Protein AF-A0A5B7TI43-F1 (afdb_monomer_lite)

Radius of gyration: 12.08 Å; chains: 1; bounding box: 28×14×34 Å

Foldseek 3Di:
DLVVLVVQLLVLLLQLLVCVVCVVVDDPVSNVVSVVSNVVSVVVCVVVPVPPPVVVNPVVSPD

Sequence (63 aa):
MYSDIYKKVKMAQRFYYLAIKFEDRLPKSTVKFAKEICDVYTKMAKDINIELTKAELSKEILK

pLDDT: mean 79.3, std 17.88, range [34.81, 96.12]

Structure (mmCIF, N/CA/C/O backbone):
data_AF-A0A5B7TI43-F1
#
_entry.id   AF-A0A5B7TI43-F1
#
loop_
_atom_site.group_PDB
_atom_site.id
_atom_site.type_symbol
_atom_site.label_atom_id
_atom_site.label_alt_id
_atom_site.label_comp_id
_atom_site.label_asym_id
_atom_site.label_entity_id
_atom_site.label_seq_id
_atom_site.pdbx_PDB_ins_code
_atom_site.Cartn_x
_atom_site.Cartn_y
_atom_site.Cartn_z
_atom_site.occupancy
_atom_site.B_iso_or_equiv
_atom_site.auth_seq_id
_atom_site.auth_comp_id
_atom_site.auth_asym_id
_atom_site.auth_atom_id
_atom_site.pdbx_PDB_model_num
ATOM 1 N N . MET A 1 1 ? 7.028 9.627 -18.956 1.00 54.00 1 MET A N 1
ATOM 2 C CA . MET A 1 1 ? 6.088 8.490 -18.839 1.00 54.00 1 MET A CA 1
ATOM 3 C C . MET A 1 1 ? 6.314 7.673 -17.563 1.00 54.00 1 MET A C 1
ATOM 5 O O . MET A 1 1 ? 5.429 7.673 -16.722 1.00 54.00 1 MET A O 1
ATOM 9 N N . TYR A 1 2 ? 7.494 7.075 -17.333 1.00 58.28 2 TYR A N 1
ATOM 10 C CA . TYR A 1 2 ? 7.787 6.317 -16.093 1.00 58.28 2 TYR A CA 1
ATOM 11 C C . TYR A 1 2 ? 7.715 7.152 -14.792 1.00 58.28 2 TYR A C 1
ATOM 13 O O . TYR A 1 2 ? 7.279 6.660 -13.754 1.00 58.28 2 TYR A O 1
ATOM 21 N N . SER A 1 3 ? 8.060 8.443 -14.875 1.00 67.00 3 SER A N 1
ATOM 22 C CA . SER A 1 3 ? 7.978 9.421 -13.773 1.00 67.00 3 SER A CA 1
ATOM 23 C C . SER A 1 3 ? 6.584 9.526 -13.133 1.00 67.00 3 SER A C 1
ATOM 25 O O . SER A 1 3 ? 6.474 9.641 -11.912 1.00 67.00 3 SER A O 1
ATOM 27 N N . ASP A 1 4 ? 5.506 9.428 -13.918 1.00 81.75 4 ASP A N 1
ATOM 28 C CA . ASP A 1 4 ? 4.151 9.611 -13.384 1.00 81.75 4 ASP A CA 1
ATOM 29 C C . ASP A 1 4 ? 3.646 8.381 -12.636 1.00 81.75 4 ASP A C 1
ATOM 31 O O . ASP A 1 4 ? 2.975 8.513 -11.614 1.00 81.75 4 ASP A O 1
ATOM 35 N N . ILE A 1 5 ? 4.003 7.179 -13.093 1.00 82.19 5 ILE A N 1
ATOM 36 C CA . ILE A 1 5 ? 3.622 5.938 -12.408 1.00 82.19 5 ILE A CA 1
ATOM 37 C C . ILE A 1 5 ? 4.387 5.820 -11.090 1.00 82.19 5 ILE A C 1
ATOM 39 O O . ILE A 1 5 ? 3.778 5.535 -10.062 1.00 82.19 5 ILE A O 1
ATOM 43 N N . TYR A 1 6 ? 5.677 6.169 -11.078 1.00 82.31 6 TYR A N 1
ATOM 44 C CA . TYR A 1 6 ? 6.466 6.244 -9.846 1.00 82.31 6 TYR A CA 1
ATOM 45 C C . TYR A 1 6 ? 5.837 7.189 -8.805 1.00 82.31 6 TYR A C 1
ATOM 47 O O . TYR A 1 6 ? 5.653 6.814 -7.645 1.00 82.31 6 TYR A O 1
ATOM 55 N N . LYS A 1 7 ? 5.431 8.399 -9.220 1.00 85.19 7 LYS A N 1
ATOM 56 C CA . LYS A 1 7 ? 4.741 9.361 -8.340 1.00 85.19 7 LYS A CA 1
ATOM 57 C C . LYS A 1 7 ? 3.424 8.808 -7.798 1.00 85.19 7 LYS A C 1
ATOM 59 O O . LYS A 1 7 ? 3.158 8.947 -6.605 1.00 85.19 7 LYS A O 1
ATOM 64 N N . LYS A 1 8 ? 2.619 8.162 -8.649 1.00 88.50 8 LYS A N 1
ATOM 65 C CA . LYS A 1 8 ? 1.345 7.548 -8.244 1.00 88.50 8 LYS A CA 1
ATOM 66 C C . LYS A 1 8 ? 1.551 6.429 -7.228 1.00 88.50 8 LYS A C 1
ATOM 68 O O . LYS A 1 8 ? 0.824 6.385 -6.241 1.00 88.50 8 LYS A O 1
ATOM 73 N N . VAL A 1 9 ? 2.575 5.592 -7.402 1.00 87.81 9 VAL A N 1
ATOM 74 C CA . VAL A 1 9 ? 2.898 4.532 -6.435 1.00 87.81 9 VAL A CA 1
ATOM 75 C C . VAL A 1 9 ? 3.314 5.120 -5.091 1.00 87.81 9 VAL A C 1
ATOM 77 O O . VAL A 1 9 ? 2.759 4.730 -4.066 1.00 87.81 9 VAL A O 1
ATOM 80 N N . LYS A 1 10 ? 4.218 6.108 -5.082 1.00 85.62 10 LYS A N 1
ATOM 81 C CA . LYS A 1 10 ? 4.616 6.789 -3.839 1.00 85.62 10 LYS A CA 1
ATOM 82 C C . LYS A 1 10 ? 3.424 7.417 -3.120 1.00 85.62 10 LYS A C 1
ATOM 84 O O . LYS A 1 10 ? 3.298 7.295 -1.904 1.00 85.62 10 LYS A O 1
ATOM 89 N N . MET A 1 11 ? 2.538 8.078 -3.861 1.00 90.12 11 MET A N 1
ATOM 90 C CA . MET A 1 11 ? 1.342 8.696 -3.292 1.00 90.12 11 MET A CA 1
ATOM 91 C C . MET A 1 11 ? 0.388 7.649 -2.706 1.00 90.12 11 MET A C 1
ATOM 93 O O . MET A 1 11 ? -0.093 7.824 -1.590 1.00 90.12 11 MET A O 1
ATOM 97 N N . ALA A 1 12 ? 0.172 6.541 -3.415 1.00 91.12 12 ALA A N 1
ATOM 98 C CA . ALA A 1 12 ? -0.672 5.438 -2.967 1.00 91.12 12 ALA A CA 1
ATOM 99 C C . ALA A 1 12 ? -0.145 4.774 -1.686 1.00 91.12 12 ALA A C 1
ATOM 101 O O . ALA A 1 12 ? -0.905 4.522 -0.754 1.00 91.12 12 ALA A O 1
ATOM 102 N N . GLN A 1 13 ? 1.167 4.560 -1.602 1.00 88.00 13 GLN A N 1
ATOM 103 C CA . GLN A 1 13 ? 1.809 3.998 -0.415 1.00 88.00 13 GLN A CA 1
ATOM 104 C C . GLN A 1 13 ? 1.726 4.928 0.792 1.00 88.00 13 GLN A C 1
ATOM 106 O O . GLN A 1 13 ? 1.389 4.480 1.885 1.00 88.00 13 GLN A O 1
ATOM 111 N N . ARG A 1 14 ? 1.984 6.230 0.601 1.00 90.06 14 ARG A N 1
ATOM 112 C CA . ARG A 1 14 ? 1.818 7.233 1.666 1.00 90.06 14 ARG A CA 1
ATOM 113 C C . ARG A 1 14 ? 0.370 7.310 2.137 1.00 90.06 14 ARG A C 1
ATOM 115 O O . ARG A 1 14 ? 0.129 7.393 3.337 1.00 90.06 14 ARG A O 1
ATOM 122 N N . PHE A 1 15 ? -0.585 7.258 1.211 1.00 91.62 15 PHE A N 1
ATOM 123 C CA . PHE A 1 15 ? -2.003 7.250 1.552 1.00 91.62 15 PHE A CA 1
ATOM 124 C C . PHE A 1 15 ? -2.369 6.021 2.387 1.00 91.62 15 PHE A C 1
ATOM 126 O O . PHE A 1 15 ? -2.987 6.170 3.437 1.00 91.62 15 PHE A O 1
ATOM 133 N N . TYR A 1 16 ? -1.922 4.829 1.982 1.00 93.19 16 TYR A N 1
ATOM 134 C CA . TYR A 1 16 ? -2.160 3.610 2.751 1.00 93.19 16 TYR A CA 1
ATOM 135 C C . TYR A 1 16 ? -1.507 3.648 4.135 1.00 93.19 16 TYR A C 1
ATOM 137 O O . TYR A 1 16 ? -2.153 3.311 5.125 1.00 93.19 16 TYR A O 1
ATOM 145 N N . TYR A 1 17 ? -0.271 4.140 4.228 1.00 91.12 17 TYR A N 1
ATOM 146 C CA . TYR A 1 17 ? 0.398 4.326 5.512 1.00 91.12 17 TYR A CA 1
ATOM 147 C C . TYR A 1 17 ? -0.384 5.248 6.451 1.00 91.12 17 TYR A C 1
ATOM 149 O O . TYR A 1 17 ? -0.624 4.889 7.602 1.00 91.12 17 TYR A O 1
ATOM 157 N N . LEU A 1 18 ? -0.814 6.418 5.967 1.00 92.38 18 LEU A N 1
ATOM 158 C CA . LEU A 1 18 ? -1.612 7.347 6.767 1.00 92.38 18 LEU A CA 1
ATOM 15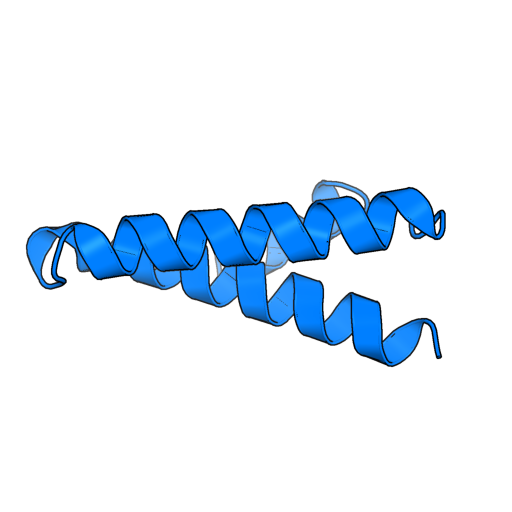9 C C . LEU A 1 18 ? -2.958 6.731 7.162 1.00 92.38 18 LEU A C 1
ATOM 161 O O . LEU A 1 18 ? -3.400 6.922 8.292 1.00 92.38 18 LEU A O 1
ATOM 165 N N . ALA A 1 19 ? -3.583 5.965 6.267 1.00 92.56 19 ALA A N 1
ATOM 166 C CA . ALA A 1 19 ? -4.839 5.288 6.556 1.00 92.56 19 ALA A CA 1
ATOM 167 C C . ALA A 1 19 ? -4.694 4.257 7.686 1.00 92.56 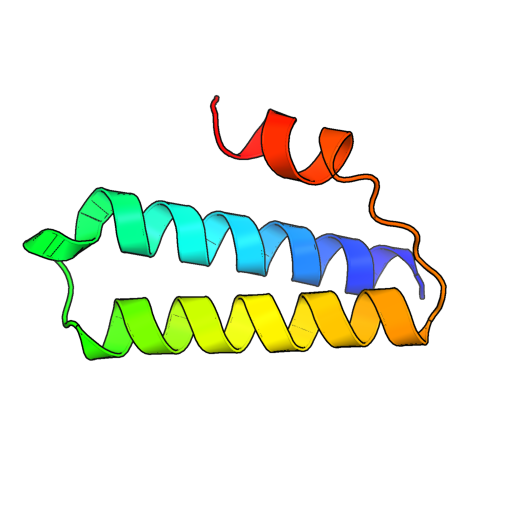19 ALA A C 1
ATOM 169 O O . ALA A 1 19 ? -5.549 4.221 8.562 1.00 92.56 19 ALA A O 1
ATOM 170 N N . ILE A 1 20 ? -3.602 3.481 7.712 1.00 93.00 20 ILE A N 1
ATOM 171 C CA . ILE A 1 20 ? -3.289 2.573 8.830 1.00 93.00 20 ILE A CA 1
ATOM 172 C C . ILE A 1 20 ? -2.980 3.371 10.101 1.00 93.00 20 ILE A C 1
ATOM 174 O O . ILE A 1 20 ? -3.523 3.089 11.161 1.00 93.00 20 ILE A O 1
ATOM 178 N N . LYS A 1 21 ? -2.134 4.406 10.005 1.00 93.19 21 LYS A N 1
ATOM 179 C CA . LYS A 1 21 ? -1.722 5.225 11.159 1.00 93.19 21 LYS A CA 1
ATOM 180 C C . LYS A 1 21 ? -2.906 5.869 11.888 1.00 93.19 21 LYS A C 1
ATOM 182 O O . LYS A 1 21 ? -2.820 6.121 13.087 1.00 93.19 21 LYS A O 1
ATOM 187 N N . PHE A 1 22 ? -3.986 6.158 11.169 1.00 93.94 22 PHE A N 1
ATOM 188 C CA . PHE A 1 22 ? -5.202 6.757 11.709 1.00 93.94 22 PHE A CA 1
ATOM 189 C C . PHE A 1 22 ? -6.412 5.817 11.623 1.00 93.94 22 PHE A C 1
ATOM 191 O O .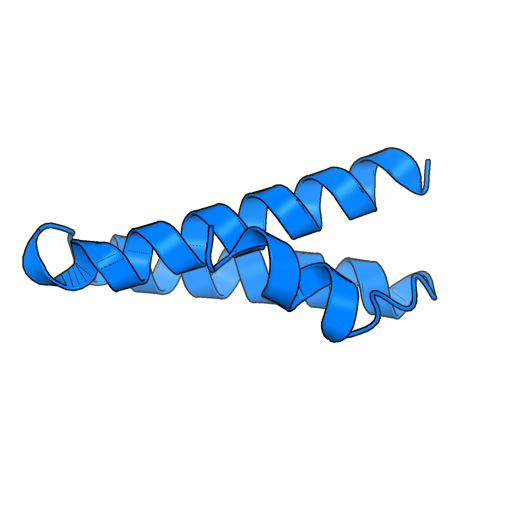 PHE A 1 22 ? -7.541 6.306 11.605 1.00 93.94 22 PHE A O 1
ATOM 198 N N . GLU A 1 23 ? -6.212 4.496 11.578 1.00 93.12 23 GLU A N 1
ATOM 199 C CA . GLU A 1 23 ? -7.301 3.535 11.350 1.00 93.12 23 GLU A CA 1
ATOM 200 C C . GLU A 1 23 ? -8.419 3.621 12.396 1.00 93.12 23 GLU A C 1
ATOM 202 O O . GLU A 1 23 ? -9.590 3.550 12.037 1.00 93.12 23 GLU A O 1
ATOM 207 N N . ASP A 1 24 ? -8.081 3.901 13.657 1.00 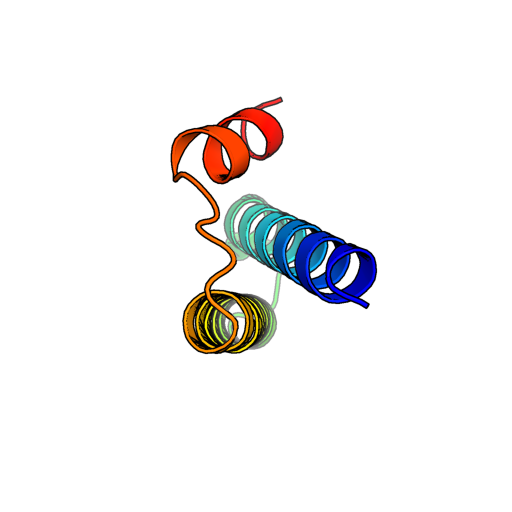94.25 24 ASP A N 1
ATOM 208 C CA . ASP A 1 24 ? -9.056 4.086 14.742 1.00 94.25 24 ASP A CA 1
ATOM 209 C C . ASP A 1 24 ? -9.936 5.333 14.565 1.00 94.25 24 ASP A C 1
ATOM 211 O O . ASP A 1 24 ? -10.998 5.458 15.173 1.00 94.25 24 ASP A O 1
ATOM 215 N N . ARG A 1 25 ? -9.484 6.291 13.748 1.00 96.12 25 ARG A N 1
ATOM 216 C CA . ARG A 1 25 ? -10.160 7.572 13.482 1.00 96.12 25 ARG A CA 1
ATOM 217 C C . ARG A 1 25 ? -10.793 7.623 12.095 1.00 96.12 25 ARG A C 1
ATOM 219 O O . ARG A 1 25 ? -11.395 8.636 11.741 1.00 96.12 25 ARG A O 1
ATOM 226 N N . LEU A 1 26 ? -10.637 6.569 11.300 1.00 94.19 26 LEU A N 1
ATOM 227 C CA . LEU A 1 26 ? -11.116 6.492 9.930 1.00 94.19 26 LEU A CA 1
ATOM 228 C C . LEU A 1 26 ? -12.143 5.366 9.786 1.00 94.19 26 LEU A C 1
ATOM 230 O O . LEU A 1 26 ? -12.053 4.333 10.446 1.00 94.19 26 LEU A O 1
ATOM 234 N N . PRO A 1 27 ? -13.115 5.505 8.870 1.00 96.06 27 PRO A N 1
ATOM 235 C CA . PRO A 1 27 ? -13.943 4.376 8.482 1.00 96.06 27 PRO A CA 1
ATOM 236 C C . PRO A 1 27 ? -13.076 3.211 7.991 1.00 96.06 27 PRO A C 1
ATOM 238 O O . PRO A 1 27 ? -12.164 3.402 7.183 1.00 96.06 27 PRO A O 1
ATOM 241 N N . LYS A 1 28 ? -13.406 1.978 8.399 1.00 92.81 28 LYS A N 1
ATOM 242 C CA . LYS A 1 28 ? -12.709 0.764 7.925 1.00 92.81 28 LYS A CA 1
ATOM 243 C C . LYS A 1 28 ? -12.686 0.659 6.395 1.00 92.81 28 LYS A C 1
ATOM 245 O O . LYS A 1 28 ? -11.729 0.146 5.818 1.00 92.81 28 LYS A O 1
ATOM 250 N N . SER A 1 29 ? -13.723 1.175 5.732 1.00 96.06 29 SER A N 1
ATOM 251 C CA . SER A 1 29 ? -13.796 1.277 4.271 1.00 96.06 29 SER A CA 1
ATOM 252 C C . SER A 1 29 ? -12.687 2.154 3.682 1.00 96.06 29 SER A C 1
ATOM 254 O O . SER A 1 29 ? -12.148 1.802 2.638 1.00 96.06 29 SER A O 1
ATOM 256 N N . THR A 1 30 ? -12.288 3.234 4.356 1.00 93.88 30 THR A N 1
ATOM 257 C CA . THR A 1 30 ? -11.197 4.120 3.922 1.00 93.88 30 THR A CA 1
ATOM 258 C C . THR A 1 30 ? -9.852 3.403 3.954 1.00 93.88 30 THR A C 1
ATOM 260 O O . THR A 1 30 ? -9.085 3.495 2.999 1.00 93.88 30 THR A O 1
ATOM 263 N N . VAL A 1 31 ? -9.578 2.635 5.012 1.00 93.12 31 VAL A N 1
ATOM 264 C CA . VAL A 1 31 ? -8.340 1.842 5.125 1.00 93.12 31 VAL A CA 1
ATOM 265 C C . VAL A 1 31 ? -8.294 0.752 4.054 1.00 93.12 31 VAL A C 1
ATOM 267 O O . VAL A 1 31 ? -7.266 0.557 3.402 1.00 93.12 31 VAL A O 1
ATOM 270 N N . LYS A 1 32 ? -9.431 0.085 3.812 1.00 94.19 32 LYS A N 1
ATOM 271 C CA . LYS A 1 32 ? -9.566 -0.915 2.745 1.00 94.19 32 LYS A CA 1
ATOM 272 C C . LYS A 1 32 ? -9.330 -0.304 1.361 1.00 94.19 32 LYS A C 1
ATOM 274 O O . LYS A 1 32 ? -8.540 -0.841 0.593 1.00 94.19 32 LYS A O 1
ATOM 279 N N . PHE A 1 33 ? -9.946 0.840 1.076 1.00 94.38 33 PHE A N 1
ATOM 280 C CA . PHE A 1 33 ? -9.771 1.555 -0.186 1.00 94.38 33 PHE A CA 1
ATOM 281 C C . PHE A 1 33 ? -8.318 1.994 -0.407 1.00 94.38 33 PHE A C 1
ATOM 283 O O . PHE A 1 33 ? -7.766 1.827 -1.494 1.00 94.38 33 PHE A O 1
ATOM 290 N N . ALA A 1 34 ? -7.660 2.505 0.636 1.00 92.44 34 ALA A N 1
ATOM 291 C CA . ALA A 1 34 ? -6.259 2.902 0.560 1.00 92.44 34 ALA A CA 1
ATOM 292 C C . ALA A 1 34 ? -5.336 1.716 0.234 1.00 92.44 34 ALA A C 1
ATOM 294 O O . ALA A 1 34 ? -4.420 1.854 -0.581 1.00 92.44 34 ALA A O 1
ATOM 295 N N . LYS A 1 35 ? -5.617 0.538 0.807 1.00 92.00 35 LYS A N 1
ATOM 296 C CA . LYS A 1 35 ? -4.918 -0.711 0.480 1.00 92.00 35 LYS A CA 1
ATOM 297 C C . LYS A 1 35 ? -5.112 -1.107 -0.985 1.00 92.00 35 LYS A C 1
ATOM 299 O O . LYS A 1 35 ? -4.130 -1.353 -1.678 1.00 92.00 35 LYS A O 1
ATOM 304 N N . GLU A 1 36 ? -6.356 -1.115 -1.465 1.00 94.56 36 GLU A N 1
ATOM 305 C CA . GLU A 1 36 ? -6.692 -1.474 -2.852 1.00 94.56 36 GLU A CA 1
ATOM 306 C C . GLU A 1 36 ? -5.981 -0.559 -3.862 1.00 94.56 36 GLU A C 1
ATOM 308 O O . GLU A 1 36 ? -5.386 -1.041 -4.826 1.00 94.56 36 GLU A O 1
ATOM 313 N N . ILE A 1 37 ? -5.954 0.753 -3.609 1.00 93.1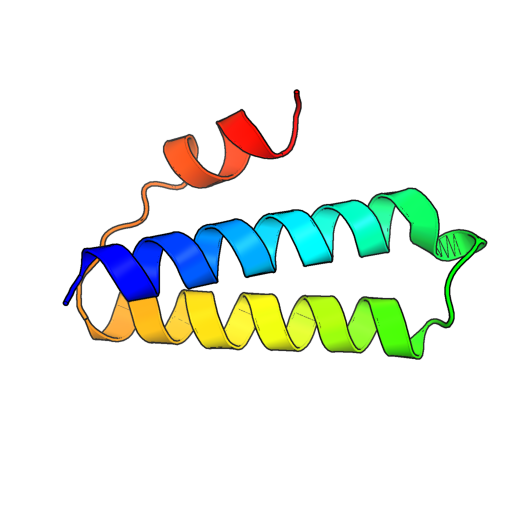9 37 ILE A N 1
ATOM 314 C CA . ILE A 1 37 ? -5.213 1.711 -4.441 1.00 93.19 37 ILE A CA 1
ATOM 315 C C . ILE A 1 37 ? -3.708 1.412 -4.440 1.00 93.19 37 ILE A C 1
ATOM 317 O O . ILE A 1 37 ? -3.070 1.437 -5.497 1.00 93.19 37 ILE A O 1
ATOM 321 N N . CYS A 1 38 ? -3.129 1.141 -3.268 1.00 91.12 38 CYS A N 1
ATOM 322 C CA . CYS A 1 38 ? -1.713 0.806 -3.143 1.00 91.12 38 CYS A CA 1
ATOM 323 C C . CYS A 1 38 ? -1.355 -0.452 -3.944 1.00 91.12 38 CYS A C 1
ATOM 325 O O . CYS A 1 38 ? -0.355 -0.452 -4.672 1.00 91.12 38 CYS A O 1
ATOM 327 N N . ASP A 1 39 ? -2.191 -1.486 -3.878 1.00 88.69 39 ASP A N 1
ATOM 328 C CA . ASP A 1 39 ? -1.991 -2.734 -4.613 1.00 88.69 39 ASP A CA 1
ATOM 329 C C . ASP A 1 39 ? -2.084 -2.524 -6.133 1.00 88.69 39 ASP A C 1
ATOM 331 O O . ASP A 1 39 ? -1.211 -2.994 -6.870 1.00 88.69 39 ASP A O 1
ATOM 335 N N . VAL A 1 40 ? -3.074 -1.757 -6.611 1.00 91.88 40 VAL A N 1
ATOM 336 C CA . VAL A 1 40 ? -3.252 -1.449 -8.044 1.00 91.88 40 VAL A CA 1
ATOM 337 C C . VAL A 1 40 ? -2.024 -0.751 -8.619 1.00 91.88 40 VAL A C 1
ATOM 339 O O . VAL A 1 40 ? -1.470 -1.207 -9.621 1.00 91.88 40 VAL A O 1
ATOM 342 N N . TYR A 1 41 ? -1.559 0.328 -7.987 1.00 89.12 41 TYR A N 1
ATOM 343 C CA . TYR A 1 41 ? -0.413 1.070 -8.513 1.00 89.12 41 TYR A CA 1
ATOM 344 C C . TYR A 1 41 ? 0.890 0.282 -8.407 1.00 89.12 41 TYR A C 1
ATOM 346 O O . TYR A 1 41 ? 1.713 0.335 -9.321 1.00 89.12 41 TYR A O 1
ATOM 354 N N . THR A 1 42 ? 1.067 -0.499 -7.341 1.00 84.75 42 THR A N 1
ATOM 355 C CA . THR A 1 42 ? 2.236 -1.377 -7.202 1.00 84.75 42 THR A CA 1
ATOM 356 C C . THR A 1 42 ? 2.256 -2.447 -8.293 1.00 84.75 42 THR A C 1
ATOM 358 O O . THR A 1 42 ? 3.321 -2.740 -8.837 1.00 84.75 42 THR A O 1
ATOM 361 N N . LYS A 1 43 ? 1.096 -3.009 -8.654 1.00 86.62 43 LYS A N 1
ATOM 362 C CA . LYS A 1 43 ? 0.980 -3.956 -9.769 1.00 86.62 43 LYS A CA 1
ATOM 363 C C . LYS A 1 43 ? 1.302 -3.285 -11.105 1.00 86.62 43 LYS A C 1
ATOM 365 O O . LYS A 1 43 ? 2.168 -3.778 -11.816 1.00 86.62 43 LYS A O 1
ATOM 370 N N . MET A 1 44 ? 0.723 -2.111 -11.376 1.00 84.56 44 MET A N 1
ATOM 371 C CA . MET A 1 44 ? 1.029 -1.337 -12.588 1.00 84.56 44 MET A CA 1
ATOM 372 C C . MET A 1 44 ? 2.524 -1.043 -12.735 1.00 84.56 44 MET A C 1
ATOM 374 O O . MET A 1 44 ? 3.040 -1.107 -13.841 1.00 84.56 44 MET A O 1
ATOM 378 N N . ALA A 1 45 ? 3.226 -0.728 -11.641 1.00 82.88 45 ALA A N 1
ATOM 379 C CA . ALA A 1 45 ? 4.662 -0.458 -11.669 1.00 82.88 45 ALA A CA 1
ATOM 380 C C . ALA A 1 45 ? 5.508 -1.704 -11.974 1.00 82.88 45 ALA A C 1
ATOM 382 O O . ALA A 1 45 ? 6.494 -1.608 -12.705 1.00 82.88 45 ALA A O 1
ATOM 383 N N . LYS A 1 46 ? 5.101 -2.870 -11.458 1.00 81.00 46 LYS A N 1
ATOM 384 C CA . LYS A 1 46 ? 5.734 -4.155 -11.787 1.00 81.00 46 LYS A CA 1
ATOM 385 C C . LYS A 1 46 ? 5.534 -4.517 -13.256 1.00 81.00 46 LYS A C 1
ATOM 387 O O . LYS A 1 46 ? 6.495 -4.908 -13.906 1.00 81.00 46 LYS A O 1
ATOM 392 N N . ASP A 1 47 ? 4.324 -4.322 -13.782 1.00 82.38 47 ASP A N 1
ATOM 393 C CA . ASP A 1 47 ? 3.974 -4.666 -15.169 1.00 82.38 47 ASP A CA 1
ATOM 394 C C . ASP A 1 47 ? 4.799 -3.874 -16.204 1.00 82.38 47 ASP A C 1
ATOM 396 O O . ASP A 1 47 ? 5.006 -4.330 -17.324 1.00 82.38 47 ASP A O 1
ATOM 400 N N . ILE A 1 48 ? 5.317 -2.702 -15.825 1.00 81.06 48 ILE A N 1
ATOM 401 C CA . ILE A 1 48 ? 6.164 -1.853 -16.678 1.00 81.06 48 ILE A CA 1
ATOM 402 C C . ILE A 1 48 ? 7.668 -1.965 -16.368 1.00 81.06 48 ILE A C 1
ATOM 404 O O . ILE A 1 48 ? 8.435 -1.114 -16.820 1.00 81.06 48 ILE A O 1
ATOM 408 N N . ASN A 1 49 ? 8.099 -2.974 -15.599 1.00 69.25 49 ASN A N 1
ATOM 409 C CA . ASN A 1 49 ? 9.488 -3.168 -15.150 1.00 69.25 49 ASN A CA 1
ATOM 410 C C . ASN A 1 49 ? 10.094 -1.962 -14.404 1.00 69.25 49 ASN A C 1
ATOM 412 O O . ASN A 1 49 ? 11.312 -1.776 -14.403 1.00 69.25 49 ASN A O 1
ATOM 416 N N . ILE A 1 50 ? 9.282 -1.139 -13.727 1.00 65.06 50 ILE A N 1
ATOM 417 C CA . ILE A 1 50 ? 9.844 -0.259 -12.699 1.00 65.06 50 ILE A CA 1
ATOM 418 C C . ILE A 1 50 ? 10.088 -1.146 -11.478 1.00 65.06 50 ILE A C 1
ATOM 420 O O . ILE A 1 50 ? 9.181 -1.389 -10.676 1.00 65.06 50 ILE A O 1
ATOM 424 N N . GLU A 1 51 ? 11.322 -1.626 -11.325 1.00 57.66 51 GLU A N 1
ATOM 425 C CA . GLU A 1 51 ? 11.790 -2.194 -10.063 1.00 57.66 51 GLU A CA 1
ATOM 426 C C . GLU A 1 51 ? 11.824 -1.090 -9.002 1.00 57.66 51 GLU A C 1
ATOM 428 O O . GLU A 1 51 ? 12.837 -0.449 -8.734 1.00 57.66 51 GLU A O 1
ATOM 433 N N . LEU A 1 52 ? 10.673 -0.853 -8.378 1.00 56.84 52 LEU A N 1
ATOM 434 C CA . LEU A 1 52 ? 10.595 -0.129 -7.121 1.00 56.84 52 LEU A CA 1
ATOM 435 C C . LEU A 1 52 ? 11.269 -1.002 -6.070 1.00 56.84 52 LEU A C 1
ATOM 437 O O . LEU A 1 52 ? 10.641 -1.873 -5.459 1.00 56.84 52 LEU A O 1
ATOM 441 N N . THR A 1 53 ? 12.572 -0.810 -5.889 1.00 53.44 53 THR A N 1
ATOM 442 C CA . THR A 1 53 ? 13.314 -1.486 -4.832 1.00 53.44 53 THR A CA 1
ATOM 443 C C . THR A 1 53 ? 12.608 -1.204 -3.510 1.00 53.44 53 THR A C 1
ATOM 445 O O . THR A 1 53 ? 12.338 -0.056 -3.153 1.00 53.44 53 THR A O 1
ATOM 448 N N . LYS A 1 54 ? 12.296 -2.268 -2.757 1.00 50.59 54 LYS A N 1
ATOM 449 C CA . LYS A 1 54 ? 11.640 -2.192 -1.435 1.00 50.59 54 LYS A CA 1
ATOM 450 C C . LYS A 1 54 ? 12.269 -1.137 -0.510 1.00 50.59 54 LYS A C 1
ATOM 452 O O . LYS A 1 54 ? 11.571 -0.604 0.343 1.00 50.59 54 LYS A O 1
ATOM 457 N N . ALA A 1 55 ? 13.557 -0.839 -0.694 1.00 46.34 55 ALA A N 1
ATOM 458 C CA . ALA A 1 55 ? 14.316 0.170 0.039 1.00 46.34 55 ALA A CA 1
ATOM 459 C C . ALA A 1 55 ? 13.895 1.627 -0.245 1.00 46.34 55 ALA A C 1
ATOM 461 O O . ALA A 1 55 ? 13.971 2.462 0.656 1.00 46.34 55 ALA A O 1
ATOM 462 N N . GLU A 1 56 ? 13.443 1.953 -1.459 1.00 53.78 56 GLU A N 1
ATOM 463 C CA . GLU A 1 56 ? 12.907 3.286 -1.773 1.00 53.78 56 GLU A CA 1
ATOM 464 C C . GLU A 1 56 ? 11.486 3.472 -1.236 1.00 53.78 56 GLU A C 1
ATOM 466 O O . GLU A 1 56 ? 11.106 4.580 -0.858 1.00 53.78 56 GLU A O 1
ATOM 471 N N . LEU A 1 57 ? 10.718 2.381 -1.163 1.00 51.16 57 LEU A N 1
ATOM 472 C CA . LEU A 1 57 ? 9.337 2.394 -0.680 1.00 51.16 57 LEU A CA 1
ATOM 473 C C . LEU A 1 57 ? 9.266 2.597 0.841 1.00 51.16 57 LEU A C 1
ATOM 475 O O . LEU A 1 57 ? 8.400 3.314 1.329 1.00 51.16 57 LEU A O 1
ATOM 479 N N . SER A 1 58 ? 10.186 2.001 1.603 1.00 47.28 58 SER A N 1
ATOM 480 C CA . SER A 1 58 ? 10.166 2.036 3.073 1.00 47.28 58 SER A CA 1
ATOM 481 C C . SER A 1 58 ? 10.802 3.289 3.687 1.00 47.28 58 SER A 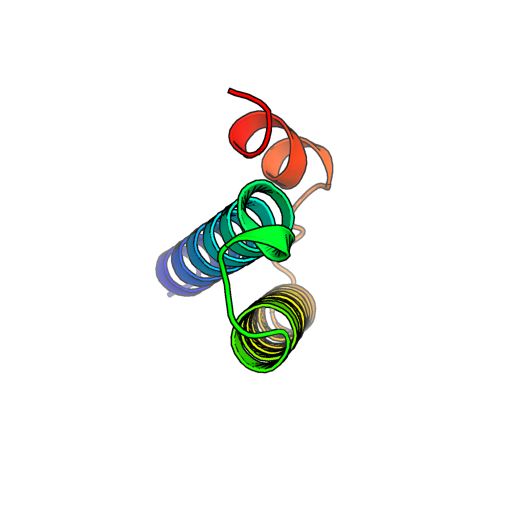C 1
ATOM 483 O O . SER A 1 58 ? 10.352 3.736 4.742 1.00 47.28 58 SER A O 1
ATOM 485 N N . LYS A 1 59 ? 11.797 3.909 3.032 1.00 46.47 59 LYS A N 1
ATOM 486 C CA . LYS A 1 59 ? 12.492 5.106 3.558 1.00 46.47 59 LYS A CA 1
ATOM 487 C C . LYS A 1 59 ? 11.603 6.343 3.715 1.00 46.47 59 LYS A C 1
ATOM 489 O O . LYS A 1 59 ? 11.935 7.223 4.501 1.00 46.47 59 LYS A O 1
ATOM 494 N N . GLU A 1 60 ? 10.502 6.422 2.976 1.00 47.75 60 GLU A N 1
ATOM 495 C CA . GLU A 1 60 ? 9.602 7.585 2.975 1.00 47.75 60 GLU A CA 1
ATOM 496 C C . GLU A 1 60 ? 8.335 7.386 3.813 1.00 47.75 60 GLU A C 1
ATOM 498 O O . GLU A 1 60 ? 7.610 8.342 4.066 1.00 47.75 60 GLU A O 1
ATOM 503 N N . ILE A 1 61 ? 8.075 6.154 4.249 1.00 46.50 61 ILE A N 1
ATOM 504 C CA . ILE A 1 61 ? 6.942 5.805 5.112 1.00 46.50 61 ILE A CA 1
ATOM 505 C C . ILE A 1 61 ? 7.287 6.048 6.597 1.00 46.50 61 ILE A C 1
ATOM 507 O O . ILE A 1 61 ? 6.396 6.273 7.409 1.00 46.50 61 ILE A O 1
ATOM 511 N N . LEU A 1 62 ? 8.577 6.049 6.957 1.00 41.62 62 LEU A N 1
ATOM 512 C CA . LEU A 1 62 ? 9.064 6.108 8.346 1.00 41.62 62 LEU A CA 1
ATOM 513 C C . LEU A 1 62 ? 9.731 7.440 8.757 1.00 41.62 62 LEU A C 1
ATOM 515 O O . LEU A 1 62 ? 10.389 7.479 9.795 1.00 41.62 62 LEU A O 1
ATOM 519 N N . LYS A 1 63 ? 9.585 8.517 7.977 1.00 34.81 63 LYS A N 1
ATOM 520 C CA . LYS A 1 63 ? 9.930 9.883 8.420 1.00 34.81 63 LYS A CA 1
ATOM 521 C C . LYS A 1 63 ? 8.673 10.635 8.834 1.00 34.81 63 LYS A C 1
ATOM 523 O O . LYS A 1 63 ? 8.775 11.416 9.801 1.00 34.81 63 LYS A O 1
#

Secondary structure (DSSP, 8-state):
-HHHHHHHHHHHHHHHHHHHHTGGGS-HHHHHHHHHHHHHHHHHHHHTT----HHHHHTTT--